Protein AF-A0A7S0A002-F1 (afdb_monomer)

Foldseek 3Di:
DDPDPDPQDWDALVNVCVVVVHDPVVSQVVCVLLVHPGRPDTDGPVSVVVSVVVSCVVVHDDQPADQWDWDDDPHDIDTNDRPDPVVVVVCVVVVDDDDDD

Structure (mmCIF, N/CA/C/O backbone):
data_AF-A0A7S0A002-F1
#
_entry.id   AF-A0A7S0A002-F1
#
loop_
_atom_site.group_PDB
_atom_site.id
_atom_site.type_symbol
_atom_site.label_atom_id
_atom_site.label_alt_id
_atom_site.label_comp_id
_atom_site.label_a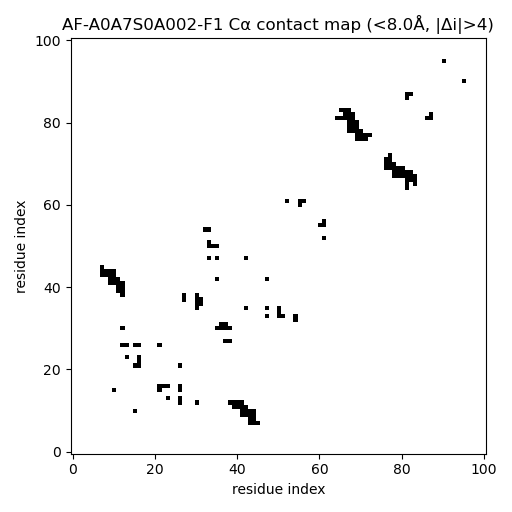sym_id
_atom_site.label_entity_id
_atom_site.label_seq_id
_atom_site.pdbx_PDB_ins_code
_atom_site.Cartn_x
_atom_site.Cartn_y
_atom_site.Cartn_z
_atom_site.occupancy
_atom_site.B_iso_or_equiv
_atom_site.auth_seq_id
_atom_site.auth_comp_id
_atom_site.auth_asym_id
_atom_site.auth_atom_id
_atom_site.pdbx_PDB_model_num
ATOM 1 N N . LYS A 1 1 ? -3.345 -21.284 3.510 1.00 30.34 1 LYS A N 1
ATOM 2 C CA . LYS A 1 1 ? -4.429 -20.972 2.543 1.00 30.34 1 LYS A CA 1
ATOM 3 C C . LYS A 1 1 ? -4.654 -19.465 2.574 1.00 30.34 1 LYS A C 1
ATOM 5 O O . LYS A 1 1 ? -5.198 -18.984 3.554 1.00 30.34 1 LYS A O 1
ATOM 10 N N . MET A 1 2 ? -4.161 -18.726 1.579 1.00 35.50 2 MET A N 1
ATOM 11 C CA . MET A 1 2 ? -4.505 -17.310 1.395 1.00 35.50 2 MET A CA 1
ATOM 12 C C . MET A 1 2 ? -5.773 -17.237 0.532 1.00 35.50 2 MET A C 1
ATOM 14 O O . MET A 1 2 ? -5.924 -18.029 -0.398 1.00 35.50 2 MET A O 1
ATOM 18 N N . ASN A 1 3 ? -6.717 -16.370 0.899 1.00 43.38 3 ASN A N 1
ATOM 19 C CA . ASN A 1 3 ? -8.027 -16.262 0.254 1.00 43.38 3 ASN A CA 1
ATOM 20 C C . ASN A 1 3 ? -7.890 -15.749 -1.189 1.00 43.38 3 ASN A C 1
ATOM 22 O O . ASN A 1 3 ? -7.341 -14.674 -1.401 1.00 43.38 3 ASN A O 1
ATOM 26 N N . GLY A 1 4 ? -8.431 -16.493 -2.161 1.00 36.69 4 GLY A N 1
ATOM 27 C CA . GLY A 1 4 ? -8.602 -16.015 -3.540 1.00 36.69 4 GLY A CA 1
ATOM 28 C C . GLY A 1 4 ? -8.045 -16.946 -4.614 1.00 36.69 4 GLY A C 1
ATOM 29 O O . GLY A 1 4 ? -7.183 -16.541 -5.386 1.00 36.69 4 GLY A O 1
ATOM 30 N N . GLY A 1 5 ? -8.545 -18.183 -4.684 1.00 38.25 5 GLY A N 1
ATOM 31 C CA . GLY A 1 5 ? -8.253 -19.133 -5.764 1.00 38.25 5 GLY A CA 1
ATOM 32 C C . GLY A 1 5 ? -8.822 -18.702 -7.121 1.00 38.25 5 GLY A C 1
ATOM 33 O O . GLY A 1 5 ? -9.750 -19.318 -7.628 1.00 38.25 5 GLY A O 1
ATOM 34 N N . HIS A 1 6 ? -8.255 -17.654 -7.709 1.00 45.53 6 HIS A N 1
ATOM 35 C CA . HIS A 1 6 ? -8.392 -17.303 -9.121 1.00 45.53 6 HIS A CA 1
ATOM 36 C C . HIS A 1 6 ? -7.009 -17.402 -9.786 1.00 45.53 6 HIS A C 1
ATOM 38 O O . HIS A 1 6 ? -6.008 -17.273 -9.074 1.00 45.53 6 HIS A O 1
ATOM 44 N N . PRO A 1 7 ? -6.919 -17.645 -11.114 1.00 53.53 7 PRO A N 1
ATOM 45 C CA . PRO A 1 7 ? -5.634 -17.680 -11.821 1.00 53.53 7 PRO A CA 1
ATOM 46 C C . PRO A 1 7 ? -4.824 -16.438 -11.459 1.00 53.53 7 PRO A C 1
ATOM 48 O O . PRO A 1 7 ? -5.427 -15.384 -11.253 1.00 53.53 7 PRO A O 1
ATOM 51 N N . ALA A 1 8 ? -3.501 -16.581 -11.329 1.00 56.22 8 ALA A N 1
ATOM 52 C CA . ALA A 1 8 ? -2.616 -15.540 -10.815 1.00 56.22 8 ALA A CA 1
ATOM 53 C C . ALA A 1 8 ? -2.880 -14.214 -11.540 1.00 56.22 8 ALA A C 1
ATOM 55 O O . ALA A 1 8 ? -2.434 -14.004 -12.666 1.00 56.22 8 ALA A O 1
ATOM 56 N N . LYS A 1 9 ? -3.684 -13.345 -10.916 1.00 79.06 9 LYS A N 1
ATOM 57 C CA . LYS A 1 9 ? -4.044 -12.060 -11.501 1.00 79.06 9 LYS A CA 1
ATOM 58 C C . LYS A 1 9 ? -2.773 -11.226 -11.473 1.00 79.06 9 LYS A C 1
ATOM 60 O O . LYS A 1 9 ? -2.171 -11.055 -10.413 1.00 79.06 9 LYS A O 1
ATOM 65 N N . SER A 1 10 ? -2.332 -10.781 -12.640 1.00 88.50 10 SER A N 1
ATOM 66 C CA . SER A 1 10 ? -1.252 -9.808 -12.738 1.00 88.50 10 SER A CA 1
ATOM 67 C C . SER A 1 10 ? -1.823 -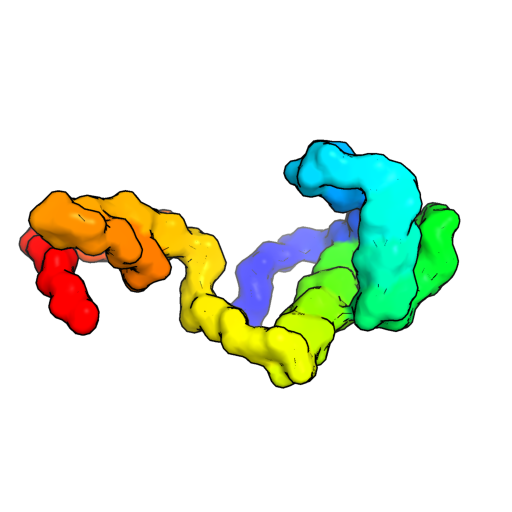8.401 -12.616 1.00 88.50 10 SER A C 1
ATOM 69 O O . SER A 1 10 ? -2.960 -8.142 -13.012 1.00 88.50 10 SER A O 1
ATOM 71 N N . VAL A 1 11 ? -1.027 -7.486 -12.081 1.00 89.88 11 VAL A N 1
ATOM 72 C CA . VAL A 1 11 ? -1.380 -6.081 -11.915 1.00 89.88 11 VAL A CA 1
ATOM 73 C C . VAL A 1 11 ? -0.346 -5.201 -12.600 1.00 89.88 11 VAL A C 1
ATOM 75 O O . VAL A 1 11 ? 0.858 -5.452 -12.531 1.00 89.88 11 VAL A O 1
ATOM 78 N N . TRP A 1 12 ? -0.839 -4.176 -13.288 1.00 90.75 12 TRP A N 1
ATOM 79 C CA . TRP A 1 12 ? -0.019 -3.194 -13.986 1.00 90.75 12 TRP A CA 1
ATOM 80 C C . TRP A 1 12 ? 0.276 -1.999 -13.070 1.00 90.75 12 TRP A C 1
ATOM 82 O O . TRP A 1 12 ? -0.608 -1.600 -12.305 1.00 90.75 12 TRP A O 1
ATOM 92 N N . PRO A 1 13 ? 1.453 -1.358 -13.189 1.00 90.12 13 PRO A N 1
ATOM 93 C CA . PRO A 1 13 ? 1.790 -0.172 -12.399 1.00 90.12 13 PRO A CA 1
ATOM 94 C C . PRO A 1 13 ? 0.750 0.951 -12.523 1.00 90.12 13 PRO A C 1
ATOM 96 O O . PRO A 1 13 ? 0.375 1.566 -11.528 1.00 90.12 13 PRO A O 1
ATOM 99 N N . ALA A 1 14 ? 0.212 1.170 -13.728 1.00 88.81 14 ALA A N 1
ATOM 100 C CA . ALA A 1 14 ? -0.828 2.171 -13.973 1.00 88.81 14 ALA A CA 1
ATOM 101 C C . ALA A 1 14 ? -2.122 1.899 -13.184 1.00 88.81 14 ALA A C 1
ATOM 103 O O . ALA A 1 14 ? -2.779 2.838 -12.742 1.00 88.81 14 ALA A O 1
ATOM 104 N N . HIS A 1 15 ? -2.467 0.625 -12.964 1.00 90.56 15 HIS A N 1
ATOM 105 C CA . HIS A 1 15 ? -3.639 0.249 -12.174 1.00 90.56 15 HIS A CA 1
ATOM 106 C C . HIS A 1 15 ? -3.438 0.620 -10.700 1.00 90.56 15 HIS A C 1
ATOM 108 O O . HIS A 1 15 ? -4.324 1.214 -10.093 1.00 90.56 15 HIS A O 1
ATOM 114 N N . ILE A 1 16 ? -2.260 0.332 -10.133 1.00 90.06 16 ILE A N 1
ATOM 115 C CA . ILE A 1 16 ? -1.920 0.773 -8.771 1.00 90.06 16 ILE A CA 1
ATOM 116 C C . ILE A 1 16 ? -1.906 2.305 -8.681 1.00 90.06 16 ILE A C 1
ATOM 118 O O . ILE A 1 16 ? -2.450 2.856 -7.730 1.00 90.06 16 ILE A O 1
ATOM 122 N N . GLY A 1 17 ? -1.373 2.994 -9.697 1.00 91.06 17 GLY A N 1
ATOM 123 C CA . GLY A 1 17 ? -1.430 4.456 -9.806 1.00 91.06 17 GLY A CA 1
ATOM 124 C C . GLY A 1 17 ? -2.848 5.007 -9.715 1.00 91.06 17 GLY A C 1
ATOM 125 O O . GLY A 1 17 ? -3.107 5.899 -8.913 1.00 91.06 17 GLY A O 1
ATOM 126 N N . ALA A 1 18 ? -3.780 4.426 -10.469 1.00 91.06 18 ALA A N 1
ATOM 127 C CA . ALA A 1 18 ? -5.183 4.818 -10.424 1.00 91.06 18 ALA A CA 1
ATOM 128 C C . ALA A 1 18 ? -5.825 4.548 -9.051 1.00 91.06 18 ALA A C 1
ATOM 130 O O . ALA A 1 18 ? -6.478 5.434 -8.507 1.00 91.06 18 ALA A O 1
ATOM 131 N N . LEU A 1 19 ? -5.603 3.364 -8.462 1.00 89.50 19 LEU A N 1
ATOM 132 C CA . LEU A 1 19 ? -6.157 3.002 -7.148 1.00 89.50 19 LEU A CA 1
ATOM 133 C C . LEU A 1 19 ? -5.641 3.894 -6.015 1.00 89.50 19 LEU A C 1
ATOM 135 O O . LEU A 1 19 ? -6.379 4.192 -5.082 1.00 89.50 19 LEU A O 1
ATOM 139 N N . MET A 1 20 ? -4.377 4.306 -6.086 1.00 89.06 20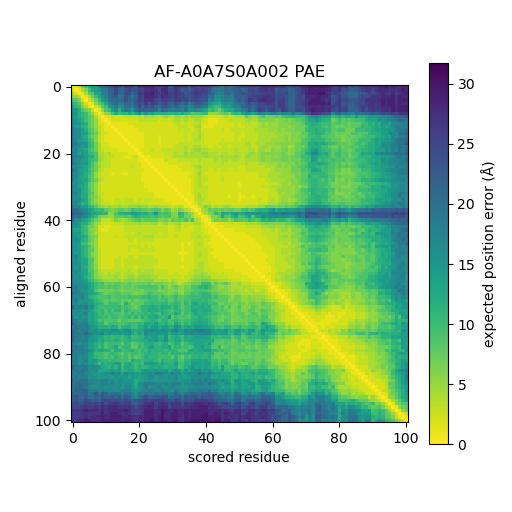 MET A N 1
ATOM 140 C CA . MET A 1 20 ? -3.747 5.147 -5.068 1.00 89.06 20 MET A CA 1
ATOM 141 C C . MET A 1 20 ? -3.899 6.647 -5.347 1.00 89.06 20 MET A C 1
ATOM 143 O O . MET A 1 20 ? -3.366 7.448 -4.584 1.00 89.06 20 MET A O 1
ATOM 147 N N . ALA A 1 21 ? -4.556 7.030 -6.450 1.00 93.69 21 ALA A N 1
ATOM 148 C CA . ALA A 1 21 ? -4.545 8.400 -6.967 1.00 93.69 21 ALA A CA 1
ATOM 149 C C . ALA A 1 21 ? -3.116 8.989 -7.052 1.00 93.69 21 ALA A C 1
ATOM 151 O O . ALA A 1 21 ? -2.877 10.159 -6.755 1.00 93.69 21 ALA A O 1
ATOM 152 N N . ALA A 1 22 ? -2.148 8.155 -7.438 1.00 91.94 22 ALA A N 1
ATOM 153 C CA . ALA A 1 22 ? -0.728 8.477 -7.459 1.00 91.94 22 ALA A CA 1
ATOM 154 C C . ALA A 1 22 ? -0.236 8.754 -8.885 1.00 91.94 22 ALA A C 1
ATOM 156 O O . ALA A 1 22 ? -0.644 8.103 -9.850 1.00 91.94 22 ALA A O 1
ATOM 157 N N . ASN A 1 23 ? 0.691 9.704 -9.023 1.00 92.62 23 ASN A N 1
ATOM 158 C CA . ASN A 1 23 ? 1.319 9.994 -10.308 1.00 92.62 23 ASN A CA 1
ATOM 159 C C . ASN A 1 23 ? 2.367 8.927 -10.684 1.00 92.62 23 ASN A C 1
ATOM 161 O O . ASN A 1 23 ? 2.784 8.099 -9.868 1.00 92.62 23 ASN A O 1
ATOM 165 N N . ARG A 1 24 ? 2.826 8.968 -11.941 1.00 90.38 24 ARG A N 1
ATOM 166 C CA . ARG A 1 24 ? 3.801 8.009 -12.478 1.00 90.38 24 ARG A CA 1
ATOM 167 C C . ARG A 1 24 ? 5.096 7.959 -11.662 1.00 90.38 24 ARG A C 1
ATOM 169 O O . ARG A 1 24 ? 5.558 6.865 -11.363 1.00 90.38 24 ARG A O 1
ATOM 176 N N . SER A 1 25 ? 5.648 9.104 -11.267 1.00 92.44 25 SER A N 1
ATOM 177 C CA . SER A 1 25 ? 6.897 9.169 -10.498 1.00 92.44 25 SER A CA 1
ATOM 178 C C . SER A 1 25 ? 6.764 8.517 -9.117 1.00 92.44 25 SER A C 1
ATOM 180 O O . SER A 1 25 ? 7.676 7.823 -8.671 1.00 92.44 25 SER A O 1
ATOM 182 N N . THR A 1 26 ? 5.613 8.668 -8.454 1.00 93.25 26 THR A N 1
ATOM 183 C CA . THR A 1 26 ? 5.315 7.985 -7.186 1.00 93.25 26 THR A CA 1
ATOM 184 C C . THR A 1 26 ? 5.256 6.468 -7.368 1.00 93.25 26 THR A C 1
ATOM 186 O O . THR A 1 26 ? 5.801 5.726 -6.552 1.00 93.25 26 THR A O 1
ATOM 189 N N . ILE A 1 27 ? 4.644 5.993 -8.456 1.00 92.88 27 ILE A N 1
ATOM 190 C CA . ILE A 1 27 ? 4.577 4.559 -8.763 1.00 92.88 27 ILE A CA 1
ATOM 191 C C . ILE A 1 27 ? 5.945 3.989 -9.137 1.00 92.88 27 ILE A C 1
ATOM 193 O O . ILE A 1 27 ? 6.280 2.893 -8.697 1.00 92.88 27 ILE A O 1
ATOM 197 N N . GLU A 1 28 ? 6.764 4.733 -9.878 1.00 92.00 28 GLU A N 1
ATOM 198 C CA . GLU A 1 28 ? 8.152 4.363 -10.183 1.00 92.00 28 GLU A CA 1
ATOM 199 C C . GLU A 1 28 ? 8.989 4.215 -8.910 1.00 92.00 28 GLU A C 1
ATOM 201 O O . GLU A 1 28 ? 9.712 3.228 -8.746 1.00 92.00 28 GLU A O 1
ATOM 206 N N . PHE A 1 29 ? 8.844 5.157 -7.974 1.00 92.00 29 PHE A N 1
ATOM 207 C CA . PHE A 1 29 ? 9.494 5.079 -6.671 1.00 92.00 29 PHE A CA 1
ATOM 208 C C . PHE A 1 29 ? 9.036 3.848 -5.879 1.00 92.00 29 PHE A C 1
ATOM 210 O O . PHE A 1 29 ? 9.878 3.108 -5.369 1.00 92.00 29 PHE A O 1
ATOM 217 N N . LEU A 1 30 ? 7.724 3.588 -5.822 1.00 91.75 30 LEU A N 1
ATOM 218 C CA . LEU A 1 30 ? 7.165 2.407 -5.163 1.00 91.75 30 LEU A CA 1
ATOM 219 C C . LEU A 1 30 ? 7.727 1.115 -5.768 1.00 91.75 30 LEU A C 1
ATOM 221 O O . LEU A 1 30 ? 8.234 0.264 -5.044 1.00 91.75 30 LEU A O 1
ATOM 225 N N . TRP A 1 31 ? 7.694 0.979 -7.093 1.00 92.62 31 TRP A N 1
ATOM 226 C CA . TRP A 1 31 ? 8.200 -0.206 -7.788 1.00 92.62 31 TRP A CA 1
ATOM 227 C C . TRP A 1 31 ? 9.678 -0.465 -7.491 1.00 92.62 31 TRP A C 1
ATOM 229 O O . TRP A 1 31 ? 10.063 -1.595 -7.181 1.00 92.62 31 TRP A O 1
ATOM 239 N N . LYS A 1 32 ? 10.491 0.597 -7.504 1.00 92.69 32 LYS A N 1
ATOM 240 C CA . LYS A 1 32 ? 11.911 0.532 -7.153 1.00 92.69 32 LYS A CA 1
ATOM 241 C C . LYS A 1 32 ? 12.119 0.128 -5.693 1.00 92.69 32 LYS A C 1
ATOM 243 O O . LYS A 1 32 ? 12.959 -0.725 -5.419 1.00 92.69 32 LYS A O 1
ATOM 248 N N . ALA A 1 33 ? 11.353 0.702 -4.765 1.00 92.38 33 ALA A N 1
ATOM 249 C CA . ALA A 1 33 ? 11.432 0.379 -3.340 1.00 92.38 33 ALA A CA 1
ATOM 250 C C . ALA A 1 33 ? 11.067 -1.090 -3.055 1.00 92.38 33 ALA A C 1
ATOM 252 O O . ALA A 1 33 ? 11.675 -1.732 -2.197 1.00 92.38 33 ALA A O 1
ATOM 253 N N . LEU A 1 34 ? 10.118 -1.637 -3.818 1.00 93.44 34 LEU A N 1
ATOM 254 C CA . LEU A 1 34 ? 9.698 -3.034 -3.737 1.00 93.44 34 LEU A CA 1
ATOM 255 C C . LEU A 1 34 ? 10.634 -4.003 -4.485 1.00 93.44 34 LEU A C 1
ATOM 257 O O . LEU A 1 34 ? 10.475 -5.216 -4.351 1.00 93.44 34 LEU A O 1
ATOM 261 N N . GLY A 1 35 ? 11.616 -3.500 -5.245 1.00 92.81 35 GLY A N 1
ATOM 262 C CA . GLY A 1 35 ? 12.520 -4.324 -6.053 1.00 92.81 35 GLY A CA 1
ATOM 263 C C . GLY A 1 35 ? 11.813 -5.048 -7.202 1.00 92.81 35 GLY A C 1
ATOM 264 O O . GLY A 1 35 ? 12.203 -6.157 -7.562 1.00 92.81 35 GLY A O 1
ATOM 265 N N . LEU A 1 36 ? 10.744 -4.453 -7.734 1.00 91.12 36 LEU A N 1
ATOM 266 C CA . LEU A 1 36 ? 9.967 -5.005 -8.841 1.00 91.12 36 LEU A CA 1
ATOM 267 C C . LEU A 1 36 ? 10.584 -4.608 -10.202 1.00 91.12 36 LEU A C 1
ATOM 269 O O . LEU A 1 36 ? 11.316 -3.616 -10.264 1.00 91.12 36 LEU A O 1
ATOM 273 N N . PRO A 1 37 ? 10.311 -5.366 -11.287 1.00 85.44 37 PRO A N 1
ATOM 274 C CA . PRO A 1 37 ? 10.815 -5.074 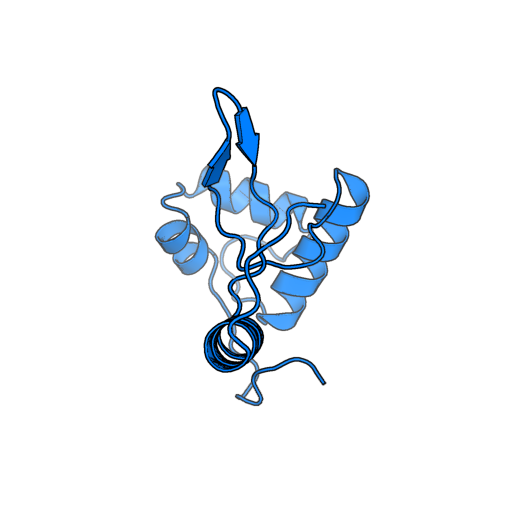-12.636 1.00 85.44 37 PRO A CA 1
ATOM 275 C C . PRO A 1 37 ? 10.460 -3.659 -13.092 1.00 85.44 37 PRO A C 1
ATOM 277 O O . PRO A 1 37 ? 9.497 -3.090 -12.596 1.00 85.44 37 PRO A O 1
ATOM 280 N N . ALA A 1 38 ? 11.210 -3.093 -14.039 1.00 75.06 38 ALA A N 1
ATOM 281 C CA . ALA A 1 38 ? 11.001 -1.718 -14.493 1.00 75.06 38 ALA A CA 1
ATOM 282 C C . ALA A 1 38 ? 9.528 -1.414 -14.842 1.00 75.06 38 ALA A C 1
ATOM 284 O O . ALA A 1 38 ? 8.769 -2.269 -15.304 1.00 75.06 38 ALA A O 1
ATOM 285 N N . THR A 1 39 ? 9.120 -0.168 -14.599 1.00 69.38 39 THR A N 1
ATOM 286 C CA . THR A 1 39 ? 7.753 0.314 -14.813 1.00 69.38 39 THR A CA 1
ATOM 287 C C . THR A 1 39 ? 7.321 0.107 -16.261 1.00 69.38 39 THR A C 1
ATOM 289 O O . THR A 1 39 ? 7.783 0.787 -17.172 1.00 69.38 39 THR A O 1
ATOM 292 N N . GLY A 1 40 ? 6.408 -0.839 -16.460 1.00 68.44 40 GLY A N 1
ATOM 293 C CA . GLY A 1 40 ? 5.952 -1.266 -17.779 1.00 68.44 40 GLY A CA 1
ATOM 294 C C . GLY A 1 40 ? 5.499 -2.718 -17.765 1.00 68.44 40 GLY A C 1
ATOM 295 O O . GLY A 1 40 ? 4.532 -3.044 -18.439 1.00 68.44 40 GLY A O 1
ATOM 296 N N . ASP A 1 41 ? 6.104 -3.546 -16.912 1.00 81.88 41 ASP A N 1
ATOM 297 C CA . ASP A 1 41 ? 5.735 -4.954 -16.790 1.00 81.88 41 ASP A CA 1
ATOM 298 C C . ASP A 1 41 ? 4.646 -5.177 -15.736 1.00 81.88 41 ASP A C 1
ATOM 300 O O . ASP A 1 41 ? 4.647 -4.588 -14.649 1.00 81.88 41 ASP A O 1
ATOM 304 N N . SER A 1 42 ? 3.705 -6.069 -16.050 1.00 88.31 42 SER A N 1
ATOM 305 C CA . SER A 1 42 ? 2.740 -6.562 -15.069 1.00 88.31 42 SE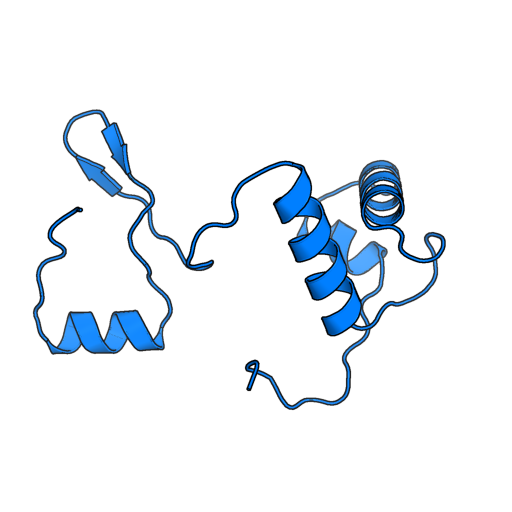R A CA 1
ATOM 306 C C . SER A 1 42 ? 3.418 -7.522 -14.089 1.00 88.31 42 SER A C 1
ATOM 308 O O . SER A 1 42 ? 4.232 -8.352 -14.494 1.00 88.31 42 SER A O 1
ATOM 310 N N . VAL A 1 43 ? 3.038 -7.471 -12.815 1.00 91.56 43 VAL A N 1
ATOM 311 C CA . VAL A 1 43 ? 3.547 -8.382 -11.777 1.00 91.56 43 VAL A CA 1
ATOM 312 C C . VAL A 1 43 ? 2.413 -9.222 -11.213 1.00 91.56 43 VAL A C 1
ATOM 314 O O . VAL A 1 43 ? 1.283 -8.751 -11.123 1.00 91.56 43 VAL A O 1
ATOM 317 N N . GLN A 1 44 ? 2.689 -10.459 -10.798 1.00 91.44 44 GLN A N 1
ATOM 318 C CA . GLN A 1 44 ? 1.676 -11.261 -10.107 1.00 91.44 44 GLN A CA 1
ATOM 319 C C . GLN A 1 44 ? 1.269 -10.582 -8.795 1.00 91.44 44 GLN A C 1
ATOM 321 O O . GLN A 1 44 ? 2.134 -10.138 -8.038 1.00 91.44 44 GLN A O 1
ATOM 326 N N . CYS A 1 45 ? -0.030 -10.560 -8.481 1.00 89.69 45 CYS A N 1
ATOM 327 C CA . CYS A 1 45 ? -0.522 -9.982 -7.228 1.00 89.69 45 CYS A CA 1
ATOM 328 C C . CYS A 1 45 ? 0.167 -10.586 -5.996 1.00 89.69 45 CYS A C 1
ATOM 330 O O . CYS A 1 45 ? 0.508 -9.863 -5.068 1.00 89.69 45 CYS A O 1
ATOM 332 N N . THR A 1 46 ? 0.436 -11.894 -5.994 1.00 89.31 46 THR A N 1
ATOM 333 C CA . THR A 1 46 ? 1.150 -12.570 -4.898 1.00 89.31 46 THR A CA 1
ATOM 334 C C . THR A 1 46 ? 2.573 -12.043 -4.719 1.00 89.31 46 THR A C 1
ATOM 336 O O . THR A 1 46 ? 3.000 -11.826 -3.587 1.00 89.31 46 THR A O 1
ATOM 339 N N . ALA A 1 47 ? 3.289 -11.789 -5.818 1.00 90.75 47 ALA A N 1
ATOM 340 C CA . ALA A 1 47 ? 4.627 -11.208 -5.789 1.00 90.75 47 ALA A CA 1
ATOM 341 C C . ALA A 1 47 ? 4.595 -9.755 -5.292 1.00 90.75 47 ALA A C 1
ATOM 343 O O . ALA A 1 47 ? 5.408 -9.390 -4.444 1.00 90.75 47 ALA A O 1
ATOM 344 N N . LEU A 1 48 ? 3.620 -8.957 -5.749 1.00 91.31 48 LEU A N 1
ATOM 345 C CA . LEU A 1 48 ? 3.412 -7.593 -5.259 1.00 91.31 48 LEU A CA 1
ATOM 346 C C . LEU A 1 48 ? 3.132 -7.578 -3.748 1.00 91.31 48 LEU A C 1
ATOM 348 O O . LEU A 1 48 ? 3.797 -6.855 -3.009 1.00 91.31 48 LEU A O 1
ATOM 352 N N . CYS A 1 49 ? 2.196 -8.406 -3.274 1.00 90.50 49 CYS A N 1
ATOM 353 C CA . CYS A 1 49 ? 1.863 -8.508 -1.853 1.00 90.50 49 CYS A CA 1
ATOM 354 C C . CYS A 1 49 ? 3.066 -8.958 -1.015 1.00 90.50 49 CYS A C 1
ATOM 356 O O . CYS A 1 49 ? 3.343 -8.365 0.025 1.00 90.50 49 CYS A O 1
ATOM 358 N N . ALA A 1 50 ? 3.807 -9.973 -1.467 1.00 92.12 50 ALA A N 1
ATOM 359 C CA . ALA A 1 50 ? 4.987 -10.460 -0.758 1.00 92.12 50 ALA A CA 1
ATOM 360 C C . ALA A 1 50 ? 6.091 -9.393 -0.678 1.00 92.12 50 ALA A C 1
ATOM 362 O O . ALA A 1 50 ? 6.690 -9.209 0.384 1.00 92.12 50 ALA A O 1
ATOM 363 N N . ALA A 1 51 ? 6.340 -8.666 -1.772 1.00 93.62 51 ALA A N 1
ATOM 364 C CA . ALA A 1 51 ? 7.309 -7.575 -1.799 1.00 93.62 51 ALA A CA 1
ATOM 365 C C . ALA A 1 51 ? 6.906 -6.4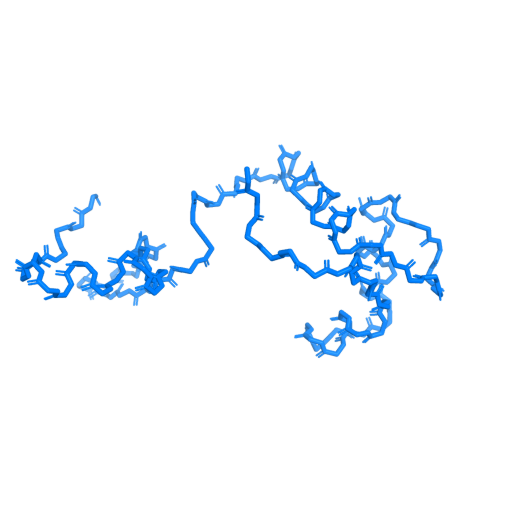39 -0.847 1.00 93.62 51 ALA A C 1
ATOM 367 O O . ALA A 1 51 ? 7.744 -5.958 -0.087 1.00 93.62 51 ALA A O 1
ATOM 368 N N . LEU A 1 52 ? 5.622 -6.064 -0.831 1.00 91.69 52 LEU A N 1
ATOM 369 C CA . LEU A 1 52 ? 5.093 -5.022 0.049 1.00 91.69 52 LEU A CA 1
ATOM 370 C C . LEU A 1 52 ? 5.212 -5.399 1.529 1.00 91.69 52 LEU A C 1
ATOM 372 O O . LEU A 1 52 ? 5.744 -4.620 2.315 1.00 91.69 52 LEU A O 1
ATOM 376 N N . VAL A 1 53 ? 4.789 -6.610 1.903 1.00 90.75 53 VAL A N 1
ATOM 377 C CA . VAL A 1 53 ? 4.917 -7.118 3.280 1.00 90.75 53 VAL A CA 1
ATOM 378 C C . VAL A 1 53 ? 6.382 -7.133 3.715 1.00 90.75 53 VAL A C 1
ATOM 380 O O . VAL A 1 53 ? 6.713 -6.666 4.804 1.00 90.75 53 VAL A O 1
ATOM 383 N N . LYS A 1 54 ? 7.281 -7.607 2.843 1.00 91.75 54 LYS A N 1
ATOM 384 C CA . LYS A 1 54 ? 8.725 -7.624 3.104 1.00 91.75 54 LYS A CA 1
ATOM 385 C C . LYS A 1 54 ? 9.311 -6.219 3.244 1.00 91.75 54 LYS A C 1
ATOM 387 O O . LYS A 1 54 ? 10.227 -6.034 4.040 1.00 91.75 54 LYS A O 1
ATOM 392 N N . TYR A 1 55 ? 8.836 -5.253 2.460 1.00 92.75 55 TYR A N 1
ATOM 393 C CA . TYR A 1 55 ? 9.261 -3.862 2.574 1.00 92.75 55 TYR A CA 1
ATOM 394 C C . TYR A 1 55 ? 8.811 -3.268 3.910 1.00 92.75 55 TYR A C 1
ATOM 396 O O . TYR A 1 55 ? 9.652 -2.769 4.652 1.00 92.75 55 TYR A O 1
ATOM 404 N N . ILE A 1 56 ? 7.528 -3.405 4.264 1.00 89.88 56 ILE A N 1
ATOM 405 C CA . ILE A 1 56 ? 6.983 -2.869 5.519 1.00 89.88 56 ILE A CA 1
ATOM 406 C C . ILE A 1 56 ? 7.691 -3.487 6.723 1.00 89.88 56 ILE A C 1
ATOM 408 O O . ILE A 1 56 ? 8.106 -2.742 7.596 1.00 89.88 56 ILE A O 1
ATOM 412 N N . ALA A 1 57 ? 7.954 -4.796 6.728 1.00 88.44 57 ALA A N 1
ATOM 413 C CA . ALA A 1 57 ? 8.690 -5.455 7.812 1.00 88.44 57 ALA A CA 1
ATOM 414 C C . ALA A 1 57 ? 10.101 -4.881 8.068 1.00 88.44 57 ALA A C 1
ATOM 416 O O . ALA A 1 57 ? 10.667 -5.106 9.133 1.00 88.44 57 ALA A O 1
ATOM 417 N N . LYS A 1 58 ? 10.689 -4.159 7.103 1.00 89.94 58 LYS A N 1
ATOM 418 C CA . LYS A 1 58 ? 11.973 -3.463 7.281 1.00 89.94 58 LYS A CA 1
ATOM 419 C C . LYS A 1 58 ? 11.821 -2.037 7.804 1.00 89.94 58 LYS A C 1
ATOM 421 O O . LYS A 1 58 ? 12.763 -1.528 8.399 1.00 89.94 58 LYS A O 1
ATOM 426 N N . VAL A 1 59 ? 10.699 -1.378 7.516 1.00 91.38 59 VAL A N 1
ATOM 427 C CA . VAL A 1 59 ? 10.521 0.068 7.746 1.00 91.38 59 VAL A CA 1
ATOM 428 C C . VAL A 1 59 ? 9.429 0.400 8.764 1.00 91.38 59 VAL A C 1
ATOM 430 O O . VAL A 1 59 ? 9.270 1.562 9.119 1.00 91.38 59 VAL A O 1
ATOM 433 N N . GLY A 1 60 ? 8.669 -0.588 9.235 1.00 87.38 60 GLY A N 1
ATOM 434 C CA . GLY A 1 60 ? 7.545 -0.383 10.138 1.00 87.38 60 GLY A CA 1
ATOM 435 C C . GLY A 1 60 ? 6.888 -1.682 10.606 1.00 87.38 60 GLY A C 1
ATOM 436 O O . GLY A 1 60 ? 7.428 -2.778 10.457 1.00 87.38 60 GLY A O 1
ATOM 437 N N . ILE A 1 61 ? 5.701 -1.539 11.194 1.00 85.31 61 ILE A N 1
ATOM 438 C CA . ILE A 1 61 ? 4.915 -2.635 11.764 1.00 85.31 61 ILE A CA 1
ATOM 439 C C . ILE A 1 61 ? 3.630 -2.767 10.951 1.00 85.31 61 ILE A C 1
ATOM 441 O O . ILE A 1 61 ? 2.896 -1.796 10.773 1.00 85.31 61 ILE A O 1
ATOM 445 N N . LEU A 1 62 ? 3.358 -3.973 10.450 1.00 79.56 62 LEU A N 1
ATOM 446 C CA . LEU A 1 62 ? 2.061 -4.277 9.858 1.00 79.56 62 LEU A CA 1
ATOM 447 C C . LEU A 1 62 ? 1.025 -4.430 10.972 1.00 79.56 62 LEU A C 1
ATOM 449 O O . LEU A 1 62 ? 1.282 -5.168 11.927 1.00 79.56 62 LEU A O 1
ATOM 453 N N . PRO A 1 63 ? -0.153 -3.799 10.852 1.00 74.94 63 PRO A N 1
ATOM 454 C CA . PRO A 1 63 ? -1.243 -4.126 11.747 1.00 74.94 63 PRO A CA 1
ATOM 455 C C . PRO A 1 63 ? -1.622 -5.609 11.574 1.00 74.94 63 PRO A C 1
ATOM 457 O O . PRO A 1 63 ? -1.533 -6.144 10.465 1.00 74.94 63 PRO A O 1
ATOM 460 N N . PRO A 1 6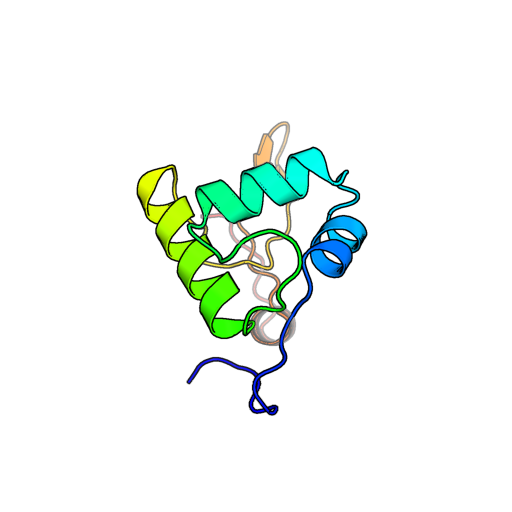4 ? -2.072 -6.288 12.643 1.00 77.62 64 PRO A N 1
ATOM 461 C CA . PRO A 1 64 ? -2.508 -7.684 12.583 1.00 77.62 64 PRO A CA 1
ATOM 462 C C . PRO A 1 64 ? -3.682 -7.918 11.619 1.00 77.62 64 PRO A C 1
ATOM 464 O O . PRO A 1 64 ? -3.859 -9.036 11.138 1.00 77.62 64 PRO A O 1
ATOM 467 N N . THR A 1 65 ? -4.469 -6.879 11.318 1.00 80.88 65 THR A N 1
ATOM 468 C CA . THR A 1 65 ? -5.624 -6.919 10.410 1.00 80.88 65 THR A CA 1
ATOM 469 C C . THR A 1 65 ? -5.634 -5.698 9.489 1.00 80.88 65 THR A C 1
ATOM 471 O O . THR A 1 65 ? -5.168 -4.623 9.873 1.00 80.88 65 THR A O 1
ATOM 474 N N . SER A 1 66 ? -6.139 -5.863 8.261 1.00 79.19 66 SER A N 1
ATOM 475 C CA . SER A 1 66 ? -6.226 -4.784 7.262 1.00 79.19 66 SER A CA 1
ATOM 476 C C . SER A 1 66 ? -7.517 -3.976 7.359 1.00 79.19 66 SER A C 1
ATOM 478 O O . SER A 1 66 ? -7.505 -2.775 7.107 1.00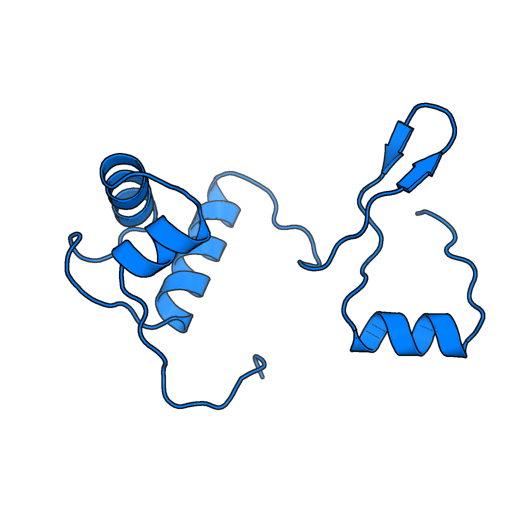 79.19 66 SER A O 1
ATOM 480 N N . ASP A 1 67 ? -8.619 -4.628 7.726 1.00 85.00 67 ASP A N 1
ATOM 481 C CA . ASP A 1 67 ? -9.946 -4.021 7.765 1.00 85.00 67 ASP A CA 1
ATOM 482 C C . ASP A 1 67 ? -10.179 -3.464 9.167 1.00 85.00 67 ASP A C 1
ATOM 484 O O . ASP A 1 67 ? -10.786 -4.115 10.012 1.00 85.00 67 ASP A O 1
ATOM 488 N N . ARG A 1 68 ? -9.624 -2.281 9.445 1.00 86.50 68 ARG A N 1
ATOM 489 C CA . ARG A 1 68 ? -9.745 -1.620 10.749 1.00 86.50 68 ARG A CA 1
ATOM 490 C C . ARG A 1 68 ? -10.744 -0.473 10.710 1.00 86.50 68 ARG A C 1
ATOM 492 O O . ARG A 1 68 ? -10.685 0.363 9.811 1.00 86.50 68 ARG A O 1
ATOM 499 N N . ALA A 1 69 ? -11.625 -0.414 11.703 1.00 87.25 69 ALA A N 1
ATOM 500 C CA . ALA A 1 69 ? -12.460 0.749 11.971 1.00 87.25 69 ALA A CA 1
ATOM 501 C C . ALA A 1 69 ? -11.832 1.634 13.050 1.00 87.25 69 ALA A C 1
ATOM 503 O O . ALA A 1 69 ? -11.121 1.152 13.936 1.00 87.25 69 ALA A O 1
ATOM 504 N N . CYS A 1 70 ? -12.125 2.931 12.960 1.00 89.81 70 CYS A N 1
ATOM 505 C CA . CYS A 1 70 ? -11.715 3.922 13.941 1.00 89.81 70 CYS A CA 1
ATOM 506 C C . CYS A 1 70 ? -12.933 4.497 14.668 1.00 89.81 70 CYS A C 1
ATOM 508 O O . CYS A 1 70 ? -13.976 4.715 14.052 1.00 89.81 70 CYS A O 1
ATOM 510 N N . TYR A 1 71 ? -12.789 4.771 15.959 1.00 90.56 71 TYR A N 1
ATOM 511 C CA . TYR A 1 71 ? -13.816 5.372 16.811 1.00 90.56 71 TYR A CA 1
ATOM 512 C C . TYR A 1 71 ? -13.174 6.356 17.790 1.00 90.56 71 TYR A C 1
ATOM 514 O O . TYR A 1 71 ? -11.956 6.366 17.985 1.00 90.56 71 TYR A O 1
ATOM 522 N N . VAL A 1 72 ? -14.004 7.220 18.374 1.00 94.31 72 VAL A N 1
ATOM 523 C CA . VAL A 1 72 ? -13.562 8.271 19.294 1.00 94.31 72 VAL A CA 1
ATOM 524 C C . VAL A 1 72 ? -14.040 7.943 20.701 1.00 94.31 72 VAL A C 1
ATOM 526 O O . VAL A 1 72 ? -15.232 7.723 20.913 1.00 94.31 72 VAL A O 1
ATOM 529 N N . VAL A 1 73 ? -13.117 7.950 21.661 1.00 91.81 73 VAL A N 1
ATOM 530 C CA . VAL A 1 73 ? -13.421 7.848 23.093 1.00 91.81 73 VAL A CA 1
ATOM 531 C C . VAL A 1 73 ? -12.925 9.125 23.758 1.00 91.81 73 VAL A C 1
ATOM 533 O O . VAL A 1 73 ? -11.724 9.389 23.821 1.00 91.81 73 VAL A O 1
ATOM 536 N N . GLY A 1 74 ? -13.856 9.970 24.204 1.00 92.00 74 GLY A N 1
ATOM 537 C CA . GLY A 1 74 ? -13.517 11.312 24.675 1.00 92.00 74 GLY A CA 1
ATOM 538 C C . GLY A 1 74 ? -12.891 12.154 23.556 1.00 92.00 74 GLY A C 1
ATOM 539 O O . GLY A 1 74 ? -13.584 12.531 22.616 1.00 92.00 74 GLY A O 1
ATOM 540 N N . HIS A 1 75 ? -11.598 12.475 23.678 1.00 92.88 75 HIS A N 1
ATOM 541 C CA . HIS A 1 75 ? -10.833 13.277 22.706 1.00 92.88 75 HIS A CA 1
ATOM 542 C C . HIS A 1 75 ? -9.773 12.453 21.940 1.00 92.88 75 HIS A C 1
ATOM 544 O O . HIS A 1 75 ? -8.987 13.022 21.183 1.00 92.88 75 HIS A O 1
ATOM 550 N N . GLU A 1 76 ? -9.725 11.130 22.127 1.00 95.44 76 GLU A N 1
ATOM 551 C CA . GLU A 1 76 ? -8.748 10.246 21.483 1.00 95.44 76 GLU A CA 1
ATOM 552 C C . GLU A 1 76 ? -9.400 9.418 20.367 1.00 95.44 76 GLU A C 1
ATOM 554 O O . GLU A 1 76 ? -10.501 8.892 20.530 1.00 95.44 76 GLU A O 1
ATOM 559 N N . THR A 1 77 ? -8.713 9.300 19.224 1.00 93.56 77 THR A N 1
ATOM 560 C CA . THR A 1 77 ? -9.128 8.432 18.111 1.00 93.56 77 THR A CA 1
ATOM 561 C C . THR A 1 77 ? -8.367 7.112 18.175 1.00 93.56 77 THR A C 1
ATOM 563 O O . THR A 1 77 ? -7.147 7.100 18.012 1.00 93.56 77 THR A O 1
ATOM 566 N N . LYS A 1 78 ? -9.090 6.004 18.353 1.00 91.00 78 LYS A N 1
ATOM 567 C CA . LYS A 1 78 ? -8.548 4.638 18.310 1.00 91.00 78 LYS A CA 1
ATOM 568 C C . LYS A 1 78 ? -8.904 3.968 16.983 1.00 91.00 78 LYS A C 1
ATOM 570 O O . LYS A 1 78 ? -9.998 4.180 16.472 1.00 91.00 78 LYS A O 1
ATOM 575 N N . CYS A 1 79 ? -7.985 3.173 16.426 1.00 87.38 79 CYS A N 1
ATOM 576 C CA . CYS A 1 79 ? -8.113 2.481 15.130 1.00 87.38 79 CYS A CA 1
ATOM 577 C C . CYS A 1 79 ? -7.676 1.007 15.234 1.00 87.38 79 CYS A C 1
ATOM 579 O O . CYS A 1 79 ? -6.719 0.563 14.584 1.00 87.38 79 CYS A O 1
ATOM 581 N N . ASP A 1 80 ? -8.333 0.255 16.109 1.00 85.81 80 ASP A N 1
ATOM 582 C CA . ASP A 1 80 ? -7.963 -1.109 16.502 1.00 85.81 80 ASP A CA 1
ATOM 583 C C . ASP A 1 80 ? -9.076 -2.153 16.296 1.00 85.81 80 ASP A C 1
ATOM 585 O O . ASP A 1 80 ? -8.794 -3.350 16.373 1.00 85.81 80 ASP A O 1
ATOM 589 N N . VAL A 1 81 ? -10.296 -1.752 15.923 1.00 85.88 81 VAL A N 1
ATOM 590 C CA . VAL A 1 81 ? -11.406 -2.695 15.703 1.00 85.88 81 VAL A CA 1
ATOM 591 C C . VAL A 1 81 ? -11.276 -3.380 14.349 1.00 85.88 81 VAL A C 1
ATOM 593 O O . VAL A 1 81 ? -11.426 -2.743 13.310 1.00 85.88 81 VAL A O 1
ATOM 596 N N . ASP A 1 82 ? -11.058 -4.694 14.347 1.00 85.69 82 ASP A N 1
ATOM 597 C CA . ASP A 1 82 ? -11.135 -5.511 13.134 1.00 85.69 82 ASP A CA 1
ATOM 598 C C . ASP A 1 82 ? -12.590 -5.698 12.674 1.00 85.69 82 ASP A C 1
ATOM 600 O O . ASP A 1 82 ? -13.381 -6.407 13.304 1.00 85.69 82 ASP A O 1
ATOM 604 N N . VAL A 1 83 ? -12.914 -5.082 11.540 1.00 85.94 83 VAL A N 1
ATOM 605 C CA . VAL A 1 83 ? -14.225 -5.111 10.884 1.00 85.94 83 VAL A CA 1
ATOM 606 C C . VAL A 1 83 ? -14.250 -6.023 9.660 1.00 85.94 83 VAL A C 1
ATOM 608 O O . VAL A 1 83 ? -15.155 -5.919 8.828 1.00 85.94 83 VAL A O 1
ATOM 611 N N . HIS A 1 84 ? -13.300 -6.957 9.542 1.00 85.56 84 HIS A N 1
ATOM 612 C CA . HIS A 1 84 ? -13.336 -7.959 8.483 1.00 85.56 84 HIS A CA 1
ATOM 613 C C . HIS A 1 84 ? -14.700 -8.683 8.476 1.00 85.56 84 HIS A C 1
ATOM 615 O O . HIS A 1 84 ? -15.114 -9.190 9.525 1.00 85.56 84 HIS A O 1
ATOM 621 N N . PRO A 1 85 ? -15.408 -8.804 7.331 1.00 81.88 85 PRO A N 1
ATOM 622 C CA . PRO A 1 85 ? -16.827 -9.180 7.308 1.00 81.88 85 PRO A CA 1
ATOM 623 C C . PRO A 1 85 ? -17.165 -10.469 8.063 1.00 81.88 85 PRO A C 1
ATOM 625 O O . PRO A 1 85 ? -18.177 -10.546 8.754 1.00 81.88 85 PRO A O 1
ATOM 628 N N . ARG A 1 86 ? -16.298 -11.488 7.982 1.00 80.88 86 ARG A N 1
ATOM 629 C CA . ARG A 1 86 ? -16.497 -12.755 8.708 1.00 80.88 86 ARG A CA 1
ATOM 630 C C . ARG A 1 86 ? -16.393 -12.593 10.225 1.00 80.88 86 ARG A C 1
ATOM 632 O O . ARG A 1 86 ? -17.139 -13.245 10.948 1.00 80.88 86 ARG A O 1
ATOM 639 N N . GLY A 1 87 ? -15.463 -11.762 10.692 1.00 75.38 87 GLY A N 1
ATOM 640 C CA . GLY A 1 87 ? -15.302 -11.455 12.111 1.00 75.38 87 GLY A CA 1
ATOM 641 C C . GLY A 1 87 ? -16.436 -10.569 12.613 1.00 75.38 87 GLY A C 1
ATOM 642 O O . GLY A 1 87 ? -17.012 -10.850 13.658 1.00 75.38 87 GLY A O 1
ATOM 643 N N . LEU A 1 88 ? -16.810 -9.557 11.829 1.00 79.19 88 LEU A N 1
ATOM 644 C CA . LEU A 1 88 ? -17.853 -8.600 12.183 1.00 79.19 88 LEU A CA 1
ATOM 645 C C . LEU A 1 88 ? -19.231 -9.258 12.326 1.00 79.19 88 LEU A C 1
ATOM 647 O O . LEU A 1 88 ? -19.889 -9.068 13.342 1.00 79.19 88 LEU A O 1
ATOM 651 N N . VAL A 1 89 ? -19.645 -10.087 11.358 1.00 82.19 89 VAL A N 1
ATOM 652 C CA . VAL A 1 89 ? -20.939 -10.798 11.415 1.00 82.19 89 VAL A CA 1
ATOM 653 C C . VAL A 1 89 ? -21.039 -11.667 12.666 1.00 82.19 89 VAL A C 1
ATOM 655 O O . VAL A 1 89 ? -22.091 -11.712 13.297 1.00 82.19 89 VAL A O 1
ATOM 658 N N . ARG A 1 90 ? -19.941 -12.329 13.050 1.00 75.12 90 ARG A N 1
ATOM 659 C CA . ARG A 1 90 ? -19.901 -13.142 14.266 1.00 75.12 90 ARG A CA 1
ATOM 660 C C . ARG A 1 90 ? -20.117 -12.285 15.512 1.00 75.12 90 ARG A C 1
ATOM 662 O O . ARG A 1 90 ? -20.992 -12.614 16.295 1.00 75.12 90 ARG A O 1
ATOM 669 N N . ARG A 1 91 ? -19.368 -11.187 15.659 1.00 71.88 91 ARG A N 1
ATOM 670 C CA . ARG A 1 91 ? -19.448 -10.300 16.836 1.00 71.88 91 ARG A CA 1
ATOM 671 C C . ARG A 1 91 ? -20.826 -9.653 16.984 1.00 71.88 91 ARG A C 1
ATOM 673 O O . ARG A 1 91 ? -21.387 -9.654 18.073 1.00 71.88 91 ARG A O 1
ATOM 680 N N . VAL A 1 92 ? -21.403 -9.183 15.875 1.00 75.44 92 VAL A N 1
ATOM 681 C CA . VAL A 1 92 ? -22.759 -8.606 15.856 1.00 75.44 92 VAL A CA 1
ATOM 682 C C . VAL A 1 92 ? -23.805 -9.650 16.250 1.00 75.44 92 VAL A C 1
ATOM 684 O O . VAL A 1 92 ? -24.710 -9.347 17.019 1.00 75.44 92 VAL A O 1
ATOM 687 N N . ALA A 1 93 ? -23.676 -10.888 15.762 1.00 74.56 93 ALA A N 1
ATOM 688 C CA . ALA A 1 93 ? -24.586 -11.972 16.128 1.00 74.56 93 ALA A CA 1
ATOM 689 C C . ALA A 1 93 ? -24.443 -12.412 17.597 1.00 74.56 93 ALA A C 1
ATOM 691 O O . ALA A 1 93 ? -25.427 -12.851 18.187 1.00 74.56 93 ALA A O 1
ATOM 692 N N . SER A 1 94 ? -23.247 -12.294 18.183 1.00 74.06 94 SER A N 1
ATOM 693 C CA . SER A 1 94 ? -22.996 -12.590 19.599 1.00 74.06 94 SER A CA 1
ATOM 694 C C . SER A 1 94 ? -23.539 -11.525 20.559 1.00 74.06 94 SER A C 1
ATOM 696 O O . SER A 1 94 ? -23.648 -11.806 21.749 1.00 74.06 94 SER A O 1
ATOM 698 N N . GLY A 1 95 ? -23.830 -10.308 20.080 1.00 63.03 95 GLY A N 1
ATOM 699 C CA . GLY A 1 95 ? -24.120 -9.166 20.955 1.00 63.03 95 GLY A CA 1
ATOM 700 C C . GLY A 1 95 ? -22.927 -8.755 21.825 1.00 63.03 95 GLY A C 1
ATOM 701 O O . GLY A 1 95 ? -23.128 -8.196 22.896 1.00 63.03 95 GLY A O 1
ATOM 702 N N . GLU A 1 96 ? -21.698 -9.072 21.400 1.00 61.69 96 GLU A N 1
ATOM 703 C CA . GLU A 1 96 ? -20.486 -8.629 22.091 1.00 61.69 96 GLU A CA 1
ATOM 704 C C . GLU A 1 96 ? -20.333 -7.117 21.892 1.00 61.69 96 GLU A C 1
ATOM 706 O O . GLU A 1 96 ? -20.061 -6.651 20.780 1.00 61.69 96 GLU A O 1
ATOM 711 N N . ASP A 1 97 ? -20.512 -6.359 22.974 1.00 57.06 97 ASP A N 1
ATOM 712 C CA . ASP A 1 97 ? -20.051 -4.979 23.044 1.00 57.06 97 ASP A CA 1
ATOM 713 C C . ASP A 1 97 ? -18.528 -4.967 22.858 1.00 57.06 97 ASP A C 1
ATOM 715 O O . ASP A 1 97 ? -17.798 -5.780 23.429 1.00 57.06 97 ASP A O 1
ATOM 719 N N . VAL A 1 98 ? -18.041 -4.075 21.993 1.00 57.00 98 VAL A N 1
ATOM 720 C CA . VAL A 1 98 ? -16.609 -3.932 21.719 1.00 57.00 98 VAL A CA 1
ATOM 721 C C . VAL A 1 98 ? -15.965 -3.286 22.940 1.00 57.00 98 VAL A C 1
ATOM 723 O O . VAL A 1 98 ? -15.952 -2.063 23.063 1.00 57.00 98 VAL A O 1
ATOM 726 N N . GLU A 1 99 ? -15.449 -4.104 23.852 1.00 51.03 99 GLU A N 1
ATOM 727 C CA . GLU A 1 99 ? -14.561 -3.614 24.899 1.00 51.03 99 GLU A CA 1
ATOM 728 C C . GLU A 1 99 ? -13.195 -3.299 24.257 1.00 51.03 99 GLU A C 1
ATOM 730 O O . GLU A 1 99 ? -12.633 -4.151 23.560 1.00 51.03 99 GLU A O 1
ATOM 735 N N . PRO A 1 100 ? -12.696 -2.058 24.383 1.00 50.28 100 PRO A N 1
ATOM 736 C CA . PRO A 1 100 ? -11.410 -1.671 23.821 1.00 50.28 100 PRO A CA 1
ATOM 737 C C . PRO A 1 100 ? -10.263 -2.302 24.622 1.00 50.28 100 PRO A C 1
ATOM 739 O O . PRO A 1 100 ? -10.243 -2.168 25.845 1.00 50.28 100 PRO A O 1
ATOM 742 N N . ASP A 1 101 ? -9.309 -2.936 23.931 1.00 47.84 101 ASP A N 1
ATOM 743 C CA . ASP A 1 101 ? -8.006 -3.322 24.506 1.00 47.84 101 ASP A CA 1
ATOM 744 C C . ASP A 1 101 ? -7.176 -2.082 24.931 1.00 47.84 101 ASP A C 1
ATOM 746 O O . ASP A 1 101 ? -7.309 -0.980 24.323 1.00 47.84 101 ASP A O 1
#

Solvent-accessible surface area (backbone atoms only — not comparable to full-atom values): 6409 Å² total; per-residue (Å²): 137,80,93,70,98,60,78,84,52,62,47,44,60,68,56,54,19,61,76,66,76,41,54,70,70,58,43,48,50,49,34,57,74,48,70,50,76,68,90,82,60,65,41,44,48,69,57,53,52,52,31,49,53,57,45,39,67,74,77,53,80,78,69,98,61,85,46,57,43,70,51,73,60,94,94,45,80,47,70,77,47,66,55,42,67,76,56,35,56,51,38,64,73,68,66,59,75,87,75,82,131

Sequence (101 aa):
KMNGGHPAKSVWPAHIGALMAANRSTIEFLWKALGLPATGDSVQCTALCAALVKYIAKVGILPPTSDRACYVVGHETKCDVDVHPRGLVRRVASGEDVEPD

pLDDT: mean 81.5, std 15.46, range [30.34, 95.44]

Nearest PDB structures (foldseek):
  3w2v-assembly1_A  TM=4.499E-01  e=4.035E+00  Pyrococcus furiosus DSM 3638
  8jbi-assembly1_B-2  TM=3.181E-01  e=6.762E+00  Salmonella enterica subsp. enterica serovar Typhimurium str. 14028S

Secondary structure (DSSP, 8-state):
--S--SS--EE-HHHHHHHTT--HHHHHHHHHHTTPPPTTS-EEHHHHHHHHHHHHHHHS---S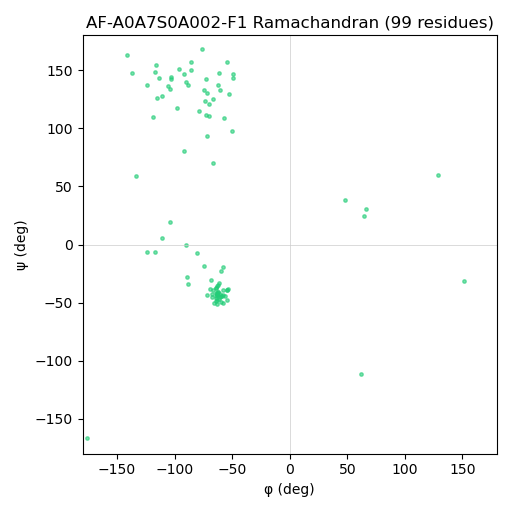-SSEEEEEETTEEEEEEE--HHHHHHHHHHT------

Organism: NCBI:txid73915

Radius of gyration: 17.65 Å; Cα contacts (8 Å, |Δi|>4): 87; chains: 1; bounding box: 37×34×43 Å

Mean predicted aligned error: 10.13 Å